Protein AF-A1ZER7-F1 (afdb_monomer)

Organism: NCBI:txid313606

Solvent-accessible surface area (backbone atoms only — not comparable to full-atom values): 3830 Å² total; per-residue (Å²): 113,66,70,63,47,53,53,48,51,53,51,43,53,52,47,52,53,48,45,53,52,42,53,53,49,25,55,50,24,56,74,68,70,36,59,74,58,22,53,51,28,51,52,49,48,55,50,46,53,52,51,44,51,54,45,54,53,48,43,54,50,52,56,55,54,53,68,68,69,74,117

Nearest PDB structures (foldseek):
  6zw4-assembly1_H  TM=9.348E-01  e=3.624E+00  Nostoc punctiforme
  6zw4-assembly1_T  TM=9.348E-01  e=3.624E+00  Nostoc punctiforme
  6zw4-assembly1_GA  TM=9.348E-01  e=3.624E+00  Nostoc punctiforme
  6zw4-assembly1_SA  TM=9.348E-01  e=3.624E+00  Nostoc punctiforme
  6zw4-assembly1_EB  TM=9.348E-01  e=3.624E+00  Nostoc punctiforme

Radius of gyration: 16.58 Å; Cα contacts (8 Å, |Δi|>4): 40; chains: 1; bounding box: 33×14×50 Å

Me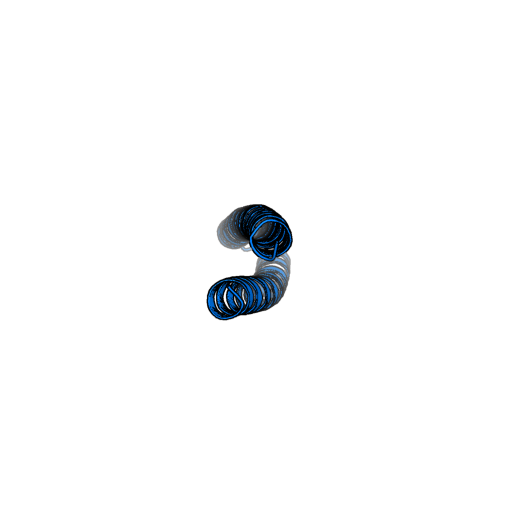an predicted aligned error: 4.43 Å

Structure (mmCIF, N/CA/C/O backbone):
data_AF-A1ZER7-F1
#
_entry.id   AF-A1ZER7-F1
#
loop_
_atom_site.group_PDB
_atom_site.id
_atom_site.type_symbol
_atom_site.label_atom_id
_atom_site.label_alt_id
_atom_site.label_comp_id
_atom_site.label_asym_id
_atom_site.label_entity_id
_atom_site.label_seq_id
_atom_site.pdbx_PDB_ins_code
_atom_site.Cartn_x
_atom_site.Cartn_y
_atom_site.Cartn_z
_atom_site.occupancy
_atom_site.B_iso_or_equiv
_atom_site.auth_seq_id
_atom_site.auth_comp_id
_atom_site.auth_asym_id
_atom_site.auth_atom_id
_atom_site.pdbx_PDB_model_num
ATOM 1 N N . MET A 1 1 ? -20.536 -0.492 17.855 1.00 58.88 1 MET A N 1
ATOM 2 C CA . MET A 1 1 ? -19.095 -0.203 17.676 1.00 58.88 1 MET A CA 1
ATOM 3 C C . MET A 1 1 ? -18.417 -1.233 16.779 1.00 58.88 1 MET A C 1
ATOM 5 O O . MET A 1 1 ? -17.634 -0.822 15.933 1.00 58.88 1 MET A O 1
ATOM 9 N N . ASP A 1 2 ? -18.794 -2.512 16.874 1.00 73.62 2 ASP A N 1
ATOM 10 C CA . ASP A 1 2 ? -18.212 -3.607 16.075 1.00 73.62 2 ASP A CA 1
ATOM 11 C C . ASP A 1 2 ? -18.257 -3.407 14.557 1.00 73.62 2 ASP A C 1
ATOM 13 O O . ASP A 1 2 ? -17.242 -3.601 13.899 1.00 73.62 2 ASP A O 1
ATOM 17 N N . ASN A 1 3 ? -19.369 -2.917 13.998 1.00 85.19 3 ASN A N 1
ATOM 18 C CA . ASN A 1 3 ? -19.480 -2.722 12.545 1.00 85.19 3 ASN A CA 1
ATOM 19 C C . ASN A 1 3 ? -18.432 -1.729 11.989 1.00 85.19 3 ASN A C 1
ATOM 21 O O . ASN A 1 3 ? -17.850 -1.946 10.935 1.00 85.19 3 ASN A O 1
ATOM 25 N N . ALA A 1 4 ? -18.124 -0.651 12.722 1.00 88.81 4 ALA A N 1
ATOM 26 C CA . ALA A 1 4 ? -17.116 0.319 12.284 1.00 88.81 4 ALA A CA 1
ATOM 27 C C . ALA A 1 4 ? -15.691 -0.256 12.343 1.00 88.81 4 ALA A C 1
ATOM 29 O O . ALA A 1 4 ? -14.875 0.042 11.474 1.00 88.81 4 ALA A O 1
ATOM 30 N N . ILE A 1 5 ? -15.396 -1.091 13.347 1.00 93.31 5 ILE A N 1
ATOM 31 C CA . ILE A 1 5 ? -14.104 -1.780 13.462 1.00 93.31 5 ILE A CA 1
ATOM 32 C C . ILE A 1 5 ? -13.947 -2.782 12.312 1.00 93.31 5 ILE A C 1
ATOM 34 O O . ILE A 1 5 ? -12.926 -2.742 11.632 1.00 93.31 5 ILE A O 1
ATOM 38 N N . GLN A 1 6 ? -14.981 -3.581 12.032 1.00 94.12 6 GLN A N 1
ATOM 39 C CA . GLN A 1 6 ? -14.996 -4.547 10.927 1.00 94.12 6 GLN A CA 1
ATOM 40 C C . GLN A 1 6 ? -14.788 -3.878 9.561 1.00 94.12 6 GLN A C 1
ATOM 42 O O . GLN A 1 6 ? -14.015 -4.372 8.744 1.00 94.12 6 GLN A O 1
ATOM 47 N N . ILE A 1 7 ? -15.421 -2.723 9.318 1.00 95.81 7 ILE A N 1
ATOM 48 C CA . ILE A 1 7 ? -15.218 -1.947 8.082 1.00 95.81 7 ILE A CA 1
ATOM 49 C C . ILE A 1 7 ? -13.759 -1.491 7.952 1.00 95.81 7 ILE A C 1
ATOM 51 O O . ILE A 1 7 ? -13.163 -1.615 6.883 1.00 95.81 7 ILE A O 1
ATOM 55 N N . VAL A 1 8 ? -13.168 -0.970 9.032 1.00 96.50 8 VAL A N 1
ATOM 56 C CA . VAL A 1 8 ? -11.768 -0.521 9.018 1.00 96.50 8 VAL A CA 1
ATOM 57 C C . VAL A 1 8 ? -10.813 -1.699 8.802 1.00 96.50 8 VAL A C 1
ATOM 59 O O . VAL A 1 8 ? -9.851 -1.563 8.051 1.00 96.50 8 VAL A O 1
ATOM 62 N N . GLU A 1 9 ? -11.080 -2.856 9.410 1.00 96.31 9 GLU A N 1
ATOM 63 C CA . GLU A 1 9 ? -10.300 -4.083 9.206 1.00 96.31 9 GLU A CA 1
ATOM 64 C C . GLU A 1 9 ? -10.359 -4.568 7.758 1.00 96.31 9 GLU A C 1
ATOM 66 O O . GLU A 1 9 ? -9.309 -4.769 7.148 1.00 96.31 9 GLU A O 1
ATOM 71 N N . ALA A 1 10 ? -11.556 -4.652 7.175 1.00 97.25 10 ALA A N 1
ATOM 72 C CA . ALA A 1 10 ? -11.727 -5.031 5.776 1.00 97.25 10 ALA A CA 1
ATOM 73 C C . ALA A 1 10 ? -10.982 -4.074 4.826 1.00 97.25 10 ALA A C 1
ATOM 75 O O . ALA A 1 10 ? -10.347 -4.509 3.865 1.00 97.25 10 ALA A O 1
ATOM 76 N N . GLN A 1 11 ? -10.996 -2.768 5.115 1.00 97.94 11 GLN A N 1
ATOM 77 C CA . GLN A 1 11 ? -10.272 -1.779 4.314 1.00 97.94 11 GLN A CA 1
ATOM 78 C C . GLN A 1 11 ? -8.748 -1.925 4.438 1.00 97.94 11 GLN A C 1
ATOM 80 O O . GLN A 1 11 ? -8.029 -1.751 3.453 1.00 97.94 11 GLN A O 1
ATOM 85 N N . ILE A 1 12 ? -8.244 -2.246 5.634 1.00 98.19 12 ILE A N 1
ATOM 86 C CA . ILE A 1 12 ? -6.822 -2.534 5.857 1.00 98.19 12 ILE A CA 1
ATOM 87 C C . ILE A 1 12 ? -6.401 -3.765 5.050 1.00 98.19 12 ILE A C 1
ATOM 89 O O . ILE A 1 12 ? -5.380 -3.712 4.367 1.00 98.19 12 ILE A O 1
ATOM 93 N N . GLU A 1 13 ? -7.180 -4.847 5.095 1.00 98.06 13 GLU A N 1
ATOM 94 C CA . GLU A 1 13 ? -6.894 -6.069 4.337 1.00 98.06 13 GLU A CA 1
ATOM 95 C C . GLU A 1 13 ? -6.883 -5.807 2.826 1.00 98.06 13 GLU A C 1
ATOM 97 O O . GLU A 1 13 ? -5.942 -6.205 2.137 1.00 98.06 13 GLU A O 1
ATOM 102 N N . ALA A 1 14 ? -7.867 -5.060 2.316 1.00 98.25 14 ALA A N 1
ATOM 103 C CA . ALA A 1 14 ? -7.921 -4.673 0.908 1.00 98.25 14 ALA A CA 1
ATOM 104 C C . ALA A 1 14 ? -6.688 -3.854 0.483 1.00 98.25 14 ALA A C 1
ATOM 106 O O . ALA A 1 14 ? -6.089 -4.118 -0.562 1.00 98.25 14 ALA A O 1
ATOM 107 N N . LEU A 1 15 ? -6.254 -2.896 1.309 1.00 98.44 15 LEU A N 1
ATOM 108 C CA . LEU A 1 15 ? -5.051 -2.104 1.040 1.00 98.44 15 LEU A CA 1
ATOM 109 C C . LEU A 1 15 ? -3.770 -2.943 1.098 1.00 98.44 15 LEU A C 1
ATOM 111 O O . LEU A 1 15 ? -2.857 -2.706 0.311 1.00 98.44 15 LEU A O 1
ATOM 115 N N . GLN A 1 16 ? -3.685 -3.939 1.981 1.00 97.94 16 GLN A N 1
ATOM 116 C CA . GLN A 1 16 ? -2.538 -4.850 2.032 1.00 97.94 16 GLN A CA 1
ATOM 117 C C . GLN A 1 16 ? -2.457 -5.745 0.789 1.00 97.94 16 GLN A C 1
ATOM 119 O O . GLN A 1 16 ? -1.363 -5.960 0.261 1.00 97.94 16 GLN A O 1
ATOM 124 N N . GLN A 1 17 ? -3.598 -6.223 0.285 1.00 98.19 17 GLN A N 1
ATOM 125 C CA . GLN A 1 17 ? -3.660 -6.962 -0.979 1.00 98.19 17 GLN A CA 1
ATOM 126 C C . GLN A 1 17 ? -3.241 -6.079 -2.160 1.00 98.19 17 GLN A C 1
ATOM 128 O O . GLN A 1 17 ? -2.403 -6.490 -2.965 1.00 98.19 17 GLN A O 1
ATOM 133 N N . HIS A 1 18 ? -3.746 -4.841 -2.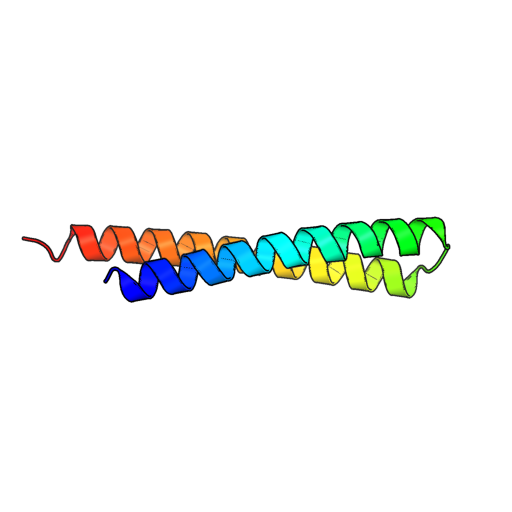218 1.00 98.06 18 HIS A N 1
ATOM 134 C CA . HIS A 1 18 ? -3.336 -3.851 -3.218 1.00 98.06 18 HIS A CA 1
ATOM 135 C C . HIS A 1 18 ? -1.832 -3.565 -3.145 1.00 98.06 18 HIS A C 1
ATOM 137 O O . HIS A 1 18 ? -1.143 -3.649 -4.155 1.00 98.06 18 HIS A O 1
ATOM 143 N N . LYS A 1 19 ? -1.272 -3.367 -1.941 1.00 98.12 19 LYS A N 1
ATOM 144 C CA . LYS A 1 19 ? 0.176 -3.192 -1.735 1.00 98.12 19 LYS A CA 1
ATOM 145 C C . LYS A 1 19 ? 0.986 -4.344 -2.331 1.00 98.12 19 LYS A C 1
ATOM 147 O O . LYS A 1 19 ? 2.014 -4.116 -2.969 1.00 98.12 19 LYS A O 1
ATOM 152 N N . ALA A 1 20 ? 0.552 -5.584 -2.105 1.00 98.12 20 ALA A N 1
ATOM 153 C CA . ALA A 1 20 ? 1.235 -6.760 -2.631 1.00 98.12 20 ALA A CA 1
ATOM 154 C C . ALA A 1 20 ? 1.220 -6.778 -4.169 1.00 98.12 20 ALA A C 1
ATOM 156 O O . ALA A 1 20 ? 2.261 -7.037 -4.777 1.00 98.12 20 ALA A O 1
ATOM 157 N N . ALA A 1 21 ? 0.083 -6.441 -4.786 1.00 98.31 21 ALA A N 1
ATOM 158 C CA . ALA A 1 21 ? -0.046 -6.325 -6.237 1.00 98.31 21 ALA A CA 1
ATOM 159 C C . ALA A 1 21 ? 0.848 -5.206 -6.804 1.00 98.31 21 ALA A C 1
ATOM 161 O O . ALA A 1 21 ? 1.674 -5.471 -7.679 1.00 98.31 21 ALA A O 1
ATOM 162 N N . THR A 1 22 ? 0.791 -3.997 -6.237 1.00 98.31 22 THR A N 1
ATOM 163 C CA . THR A 1 22 ? 1.631 -2.857 -6.651 1.00 98.31 22 THR A CA 1
ATOM 164 C C . THR A 1 22 ? 3.122 -3.157 -6.478 1.00 98.31 22 THR A C 1
ATOM 166 O O . THR A 1 22 ? 3.945 -2.760 -7.298 1.00 98.31 22 THR A O 1
ATOM 169 N N . SER A 1 23 ? 3.507 -3.922 -5.450 1.00 98.38 23 SER A N 1
ATOM 170 C CA . SER A 1 23 ? 4.901 -4.346 -5.258 1.00 98.38 23 SER A CA 1
ATOM 171 C C . SER A 1 23 ? 5.376 -5.314 -6.345 1.00 98.38 23 SER A C 1
ATOM 173 O O . SER A 1 23 ? 6.535 -5.258 -6.766 1.00 98.38 23 SER A O 1
ATOM 175 N N . GLN A 1 24 ? 4.501 -6.205 -6.818 1.00 98.44 24 GLN A N 1
ATOM 176 C CA . GLN A 1 24 ? 4.807 -7.078 -7.951 1.00 98.44 24 GLN A CA 1
ATOM 177 C C . GLN A 1 24 ? 4.918 -6.278 -9.254 1.00 98.44 24 GLN A C 1
ATOM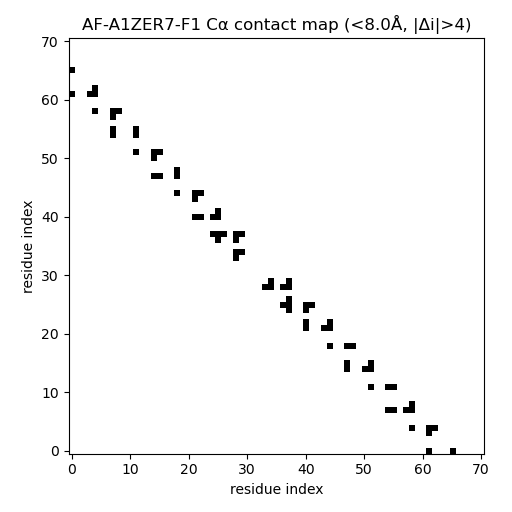 179 O O . GLN A 1 24 ? 5.865 -6.497 -10.012 1.00 98.44 24 GLN A O 1
ATOM 184 N N . GLU A 1 25 ? 4.013 -5.322 -9.480 1.00 98.25 25 GLU A N 1
ATOM 185 C CA . GLU A 1 25 ? 4.049 -4.426 -10.639 1.00 98.25 25 GLU A CA 1
ATOM 186 C C . GLU A 1 25 ? 5.327 -3.579 -10.659 1.00 98.25 25 GLU A C 1
ATOM 188 O O . GLU A 1 25 ? 6.029 -3.559 -11.668 1.00 98.25 25 GLU A O 1
ATOM 193 N N . PHE A 1 26 ? 5.710 -2.989 -9.524 1.00 98.44 26 PHE A N 1
ATOM 194 C CA . PHE A 1 26 ? 6.971 -2.261 -9.371 1.00 98.44 26 PHE A CA 1
ATOM 195 C C . PHE A 1 26 ? 8.170 -3.108 -9.814 1.00 98.44 26 PHE A C 1
ATOM 197 O O . PHE A 1 26 ? 8.957 -2.692 -10.665 1.00 98.44 26 PHE A O 1
ATOM 204 N N . LYS A 1 27 ? 8.288 -4.338 -9.291 1.00 98.25 27 LYS A N 1
ATOM 205 C CA . LYS A 1 27 ? 9.378 -5.261 -9.654 1.00 98.25 27 LYS A CA 1
ATOM 206 C C . LYS A 1 27 ? 9.372 -5.588 -11.149 1.00 98.25 27 LYS A C 1
ATOM 208 O O . LYS A 1 27 ? 10.442 -5.686 -11.753 1.00 98.25 27 LYS A O 1
ATOM 213 N N . ALA A 1 28 ? 8.192 -5.749 -11.748 1.00 98.38 28 ALA A N 1
ATOM 214 C CA . ALA A 1 28 ? 8.053 -5.985 -13.181 1.00 98.38 28 ALA A CA 1
ATOM 215 C C . ALA A 1 28 ? 8.494 -4.766 -14.012 1.00 98.38 28 ALA A C 1
ATOM 217 O O . ALA A 1 28 ? 9.235 -4.933 -14.982 1.00 98.38 28 ALA A O 1
ATOM 218 N N . CYS A 1 29 ? 8.116 -3.551 -13.607 1.00 98.19 29 CYS A N 1
ATOM 219 C CA . CYS A 1 29 ? 8.520 -2.300 -14.253 1.00 98.19 29 CYS A CA 1
ATOM 220 C C . CYS A 1 29 ? 10.032 -2.066 -14.166 1.00 98.19 29 CYS A C 1
ATOM 222 O O . CYS A 1 29 ? 10.656 -1.773 -15.188 1.00 98.19 29 CYS A O 1
ATOM 224 N N . VAL A 1 30 ? 10.638 -2.297 -12.995 1.00 98.00 30 VAL A N 1
ATOM 225 C CA . VAL A 1 30 ? 12.096 -2.222 -12.804 1.00 98.00 30 VAL A CA 1
ATOM 226 C C . VAL A 1 30 ? 12.812 -3.206 -13.729 1.00 98.00 30 VAL A C 1
ATOM 228 O O . VAL A 1 30 ? 13.726 -2.820 -14.455 1.00 98.00 30 VAL A O 1
ATOM 231 N N . LYS A 1 31 ? 12.362 -4.468 -13.778 1.00 98.19 31 LYS A N 1
ATOM 232 C CA . LYS A 1 31 ? 12.948 -5.486 -14.664 1.00 98.19 31 LYS A CA 1
ATOM 233 C C . LYS A 1 31 ? 12.809 -5.125 -16.149 1.00 98.19 31 LYS A C 1
ATOM 235 O O . LYS A 1 31 ? 13.675 -5.481 -16.942 1.00 98.19 31 LYS A O 1
ATOM 240 N N . ALA A 1 32 ? 11.730 -4.441 -16.524 1.00 98.00 32 ALA A N 1
ATOM 241 C CA . ALA A 1 32 ? 11.459 -4.013 -17.893 1.00 98.00 32 ALA A CA 1
ATOM 242 C C . ALA A 1 32 ? 12.132 -2.681 -18.283 1.00 98.00 32 ALA A C 1
ATOM 244 O O . ALA A 1 32 ? 11.961 -2.244 -19.419 1.00 98.00 32 ALA A O 1
ATOM 245 N N . GLY A 1 33 ? 12.859 -2.020 -17.373 1.00 97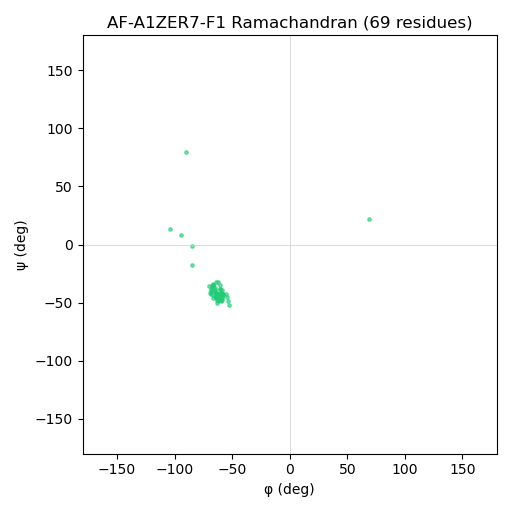.69 33 GLY A N 1
ATOM 246 C CA . GLY A 1 33 ? 13.477 -0.712 -17.629 1.00 97.69 33 GLY A CA 1
ATOM 247 C C . GLY A 1 33 ? 12.471 0.438 -17.771 1.00 97.69 33 GLY A C 1
ATOM 248 O O . GLY A 1 33 ? 12.780 1.460 -18.378 1.00 97.69 33 GLY A O 1
ATOM 249 N N . LYS A 1 34 ? 11.257 0.275 -17.234 1.00 98.06 34 LYS A N 1
ATOM 250 C CA . LYS A 1 34 ? 10.171 1.261 -17.285 1.00 98.06 34 LYS A CA 1
ATOM 251 C C . LYS A 1 34 ? 10.238 2.194 -16.072 1.00 98.06 34 LYS A C 1
ATOM 253 O O . LYS A 1 34 ? 9.531 1.980 -15.088 1.00 98.06 34 LYS A O 1
ATOM 258 N N . SER A 1 35 ? 11.129 3.187 -16.117 1.00 96.00 35 SER A N 1
ATOM 259 C CA . SER A 1 35 ? 11.423 4.061 -14.967 1.00 96.00 35 SER A CA 1
ATOM 260 C C . SER A 1 35 ? 10.197 4.835 -14.475 1.00 96.00 35 SER A C 1
ATOM 262 O O . SER A 1 35 ? 9.873 4.776 -13.298 1.00 96.00 35 SER A O 1
ATOM 264 N N . ASN A 1 36 ? 9.442 5.472 -15.373 1.00 97.94 36 ASN A N 1
ATOM 265 C CA . ASN A 1 36 ? 8.291 6.299 -14.993 1.00 97.94 36 ASN A CA 1
ATOM 266 C C . ASN A 1 36 ? 7.144 5.471 -14.383 1.00 97.94 36 ASN A C 1
ATOM 268 O O . ASN A 1 36 ? 6.380 5.942 -13.543 1.00 97.94 36 ASN A O 1
ATOM 272 N N . GLU A 1 37 ? 6.956 4.238 -14.846 1.00 98.25 37 GLU A N 1
ATOM 273 C CA . GLU A 1 37 ? 6.023 3.275 -14.263 1.00 98.25 37 GLU A CA 1
ATOM 274 C C . GLU A 1 37 ? 6.501 2.805 -12.885 1.00 98.25 37 GLU A C 1
ATOM 276 O O . GLU A 1 37 ? 5.688 2.712 -11.968 1.00 98.25 37 GLU A O 1
ATOM 281 N N . ALA A 1 38 ? 7.800 2.536 -12.729 1.00 98.31 38 ALA A N 1
ATOM 282 C CA . ALA A 1 38 ? 8.381 2.144 -11.450 1.00 98.31 38 ALA A CA 1
ATOM 283 C C . ALA A 1 38 ? 8.237 3.261 -10.402 1.00 98.31 38 ALA A C 1
ATOM 285 O O . ALA A 1 38 ? 7.744 2.988 -9.311 1.00 98.31 38 ALA A O 1
ATOM 286 N N . ASP A 1 39 ? 8.538 4.512 -10.758 1.00 98.38 39 ASP A N 1
ATOM 287 C CA . ASP A 1 39 ? 8.384 5.671 -9.867 1.00 98.38 39 ASP A CA 1
ATOM 288 C C . ASP A 1 39 ? 6.923 5.846 -9.420 1.00 98.38 39 ASP A C 1
ATOM 290 O O . ASP A 1 39 ? 6.6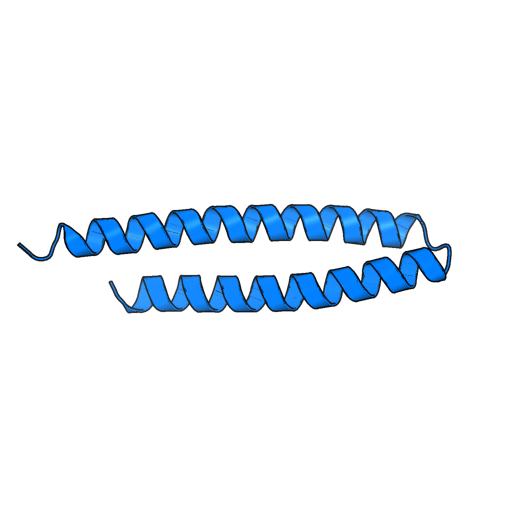33 6.085 -8.248 1.00 98.38 39 ASP A O 1
ATOM 294 N N . ARG A 1 40 ? 5.963 5.662 -10.340 1.00 98.50 40 ARG A N 1
ATOM 295 C CA . ARG A 1 40 ? 4.530 5.686 -10.001 1.00 98.50 40 ARG A CA 1
ATOM 296 C C . ARG A 1 40 ? 4.155 4.585 -9.014 1.00 98.50 40 ARG A C 1
ATOM 298 O O . ARG A 1 40 ? 3.420 4.856 -8.066 1.00 98.50 40 ARG A O 1
ATOM 305 N N . CYS A 1 41 ? 4.660 3.368 -9.216 1.00 98.19 41 CYS A N 1
ATOM 306 C CA . CYS A 1 41 ? 4.411 2.266 -8.290 1.00 98.19 41 CYS A CA 1
ATOM 307 C C . CYS A 1 41 ? 5.045 2.532 -6.917 1.00 98.19 41 CYS A C 1
ATOM 309 O O . CYS A 1 41 ? 4.442 2.206 -5.900 1.00 98.19 41 CYS A O 1
ATOM 311 N N . GLU A 1 42 ? 6.232 3.140 -6.862 1.00 98.12 42 GLU A N 1
ATOM 312 C CA . GLU A 1 42 ? 6.893 3.506 -5.605 1.00 98.12 42 GLU A CA 1
ATOM 313 C C . GLU A 1 42 ? 6.093 4.557 -4.820 1.00 98.12 42 GLU A C 1
ATOM 315 O O . GLU A 1 42 ? 5.850 4.388 -3.621 1.00 98.12 42 GLU A O 1
ATOM 320 N N . ILE A 1 43 ? 5.614 5.604 -5.501 1.00 98.50 43 ILE A N 1
ATOM 321 C CA . ILE A 1 43 ? 4.736 6.619 -4.901 1.00 98.50 43 ILE A CA 1
ATOM 322 C C . ILE A 1 43 ? 3.460 5.968 -4.356 1.00 98.50 43 ILE A C 1
ATOM 324 O O . ILE A 1 43 ? 3.064 6.236 -3.220 1.00 98.50 43 ILE A O 1
ATOM 328 N N . GLU A 1 44 ? 2.832 5.089 -5.138 1.00 98.31 44 GLU A N 1
ATOM 329 C CA . GLU A 1 44 ? 1.617 4.389 -4.721 1.00 98.31 44 GLU A CA 1
ATOM 330 C C . GLU A 1 44 ? 1.865 3.486 -3.506 1.00 98.31 44 GLU A C 1
ATOM 332 O O . GLU A 1 44 ? 1.092 3.519 -2.551 1.00 98.31 44 GLU A O 1
ATOM 337 N N . LEU A 1 45 ? 2.974 2.739 -3.473 1.00 98.56 45 LEU A N 1
ATOM 338 C CA . LEU A 1 45 ? 3.353 1.925 -2.313 1.00 98.56 45 LEU A CA 1
ATOM 339 C C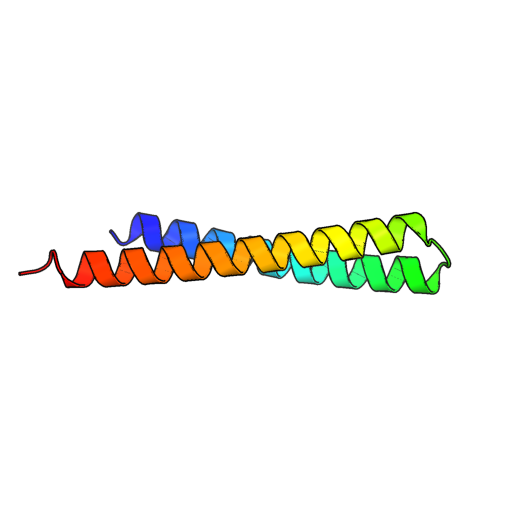 . LEU A 1 45 ? 3.489 2.771 -1.038 1.00 98.56 45 LEU A C 1
ATOM 341 O O . LEU A 1 45 ? 2.979 2.378 0.012 1.00 98.56 45 LEU A O 1
ATOM 345 N N . SER A 1 46 ? 4.119 3.944 -1.139 1.00 98.31 46 SER A N 1
ATOM 346 C CA . SER A 1 46 ? 4.251 4.891 -0.024 1.00 98.31 46 SER A CA 1
ATOM 347 C C . SER A 1 46 ? 2.891 5.431 0.444 1.00 98.31 46 SER A C 1
ATOM 349 O O . SER A 1 46 ? 2.611 5.496 1.646 1.00 98.31 46 SER A O 1
ATOM 351 N N . ASN A 1 47 ? 1.996 5.755 -0.495 1.00 98.50 47 ASN A N 1
ATOM 352 C CA . ASN A 1 47 ? 0.637 6.204 -0.186 1.00 98.50 47 ASN A CA 1
ATOM 353 C C . ASN A 1 47 ? -0.182 5.115 0.516 1.00 98.50 47 ASN A C 1
ATOM 355 O O . ASN A 1 47 ? -0.868 5.401 1.501 1.00 98.50 47 ASN A O 1
ATOM 359 N N . VAL A 1 48 ? -0.086 3.870 0.046 1.00 98.25 48 VAL A N 1
ATOM 360 C CA . VAL A 1 48 ? -0.763 2.722 0.659 1.00 98.25 48 VAL A CA 1
ATOM 361 C C . VAL A 1 48 ? -0.250 2.485 2.077 1.00 98.25 48 VAL A C 1
ATOM 363 O O . VAL A 1 48 ? -1.057 2.303 2.988 1.00 98.25 48 VAL A O 1
ATOM 366 N N . ASP A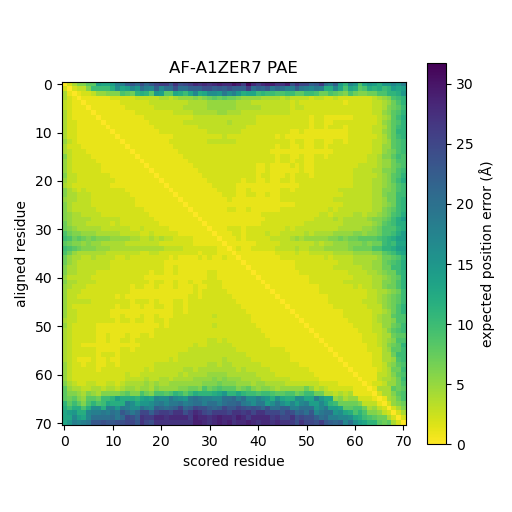 1 49 ? 1.063 2.570 2.304 1.00 98.00 49 ASP A N 1
ATOM 367 C CA . ASP A 1 49 ? 1.640 2.446 3.646 1.00 98.00 49 ASP A CA 1
ATOM 368 C C . ASP A 1 49 ? 1.135 3.524 4.604 1.00 98.00 49 ASP A C 1
ATOM 370 O O . ASP A 1 49 ? 0.744 3.229 5.740 1.00 98.00 49 ASP A O 1
ATOM 374 N N . ARG A 1 50 ? 1.047 4.769 4.129 1.00 98.44 50 ARG A N 1
ATOM 375 C CA . ARG A 1 50 ? 0.457 5.864 4.902 1.00 98.44 50 ARG A CA 1
ATOM 376 C C . ARG A 1 50 ? -1.022 5.617 5.213 1.00 98.44 50 ARG A C 1
ATOM 378 O O . ARG A 1 50 ? -1.452 5.856 6.343 1.00 98.44 50 ARG A O 1
ATOM 385 N N . ALA A 1 51 ? -1.801 5.147 4.240 1.00 98.25 51 ALA A N 1
ATOM 386 C CA . ALA A 1 51 ? -3.225 4.872 4.419 1.00 98.25 51 ALA A CA 1
ATOM 387 C C . ALA A 1 51 ? -3.464 3.747 5.439 1.00 98.25 51 ALA A C 1
ATOM 389 O O . ALA A 1 51 ? -4.279 3.903 6.350 1.00 98.25 51 ALA A O 1
ATOM 390 N N . VAL A 1 52 ? -2.709 2.647 5.342 1.00 98.06 52 VAL A N 1
ATOM 391 C CA . VAL A 1 52 ? -2.767 1.534 6.303 1.00 98.06 52 VAL A CA 1
ATOM 392 C C . VAL A 1 52 ? -2.411 2.012 7.710 1.00 98.06 52 VAL A C 1
ATOM 394 O O . VAL A 1 52 ? -3.111 1.669 8.663 1.00 98.06 52 VAL A O 1
ATOM 397 N N . PHE A 1 53 ? -1.371 2.837 7.857 1.00 98.12 53 PHE A N 1
ATOM 398 C CA . PHE A 1 53 ? -0.982 3.389 9.155 1.00 98.12 53 PHE A CA 1
ATOM 399 C C . PHE A 1 53 ? -2.103 4.217 9.805 1.00 98.12 53 PHE A C 1
ATOM 401 O O . PHE A 1 53 ? -2.441 4.000 10.973 1.00 98.12 53 PHE A O 1
ATOM 408 N N . GLU A 1 54 ? -2.723 5.137 9.061 1.00 98.31 54 GLU A N 1
ATOM 409 C CA . GLU A 1 54 ? -3.813 5.959 9.601 1.00 98.31 54 GLU A CA 1
ATOM 410 C C . GLU A 1 54 ? -5.068 5.129 9.921 1.00 98.31 54 GLU A C 1
ATOM 412 O O . GLU A 1 54 ? -5.723 5.377 10.937 1.00 98.31 54 GLU A O 1
ATOM 417 N N . LEU A 1 55 ? -5.376 4.093 9.133 1.00 97.75 55 LEU A N 1
ATOM 418 C CA . LEU A 1 55 ? -6.480 3.174 9.434 1.00 97.75 55 LEU A CA 1
ATOM 419 C C . LEU A 1 55 ? -6.205 2.319 10.676 1.00 97.75 55 LEU A C 1
ATOM 421 O O . LEU A 1 55 ? -7.094 2.161 11.512 1.00 97.75 55 LEU A O 1
ATOM 425 N N . MET A 1 56 ? -4.977 1.830 10.865 1.00 96.69 56 MET A N 1
ATOM 426 C CA . MET A 1 56 ? -4.579 1.125 12.092 1.00 96.69 56 MET A CA 1
ATOM 427 C C . MET A 1 56 ? -4.725 2.023 13.327 1.00 96.69 56 MET A C 1
ATOM 429 O O . MET A 1 56 ? -5.239 1.603 14.368 1.00 96.69 56 MET A O 1
ATOM 433 N N . LYS A 1 57 ? -4.335 3.296 13.205 1.00 97.06 57 LYS A N 1
ATOM 434 C CA . LYS A 1 57 ? -4.517 4.305 14.255 1.00 97.06 57 LYS A CA 1
ATOM 435 C C . LYS A 1 57 ? -5.997 4.580 14.532 1.00 97.06 57 LYS A C 1
ATOM 437 O O . LYS A 1 57 ? -6.381 4.704 15.696 1.00 97.06 57 LYS A O 1
ATOM 442 N N . LEU A 1 58 ? -6.835 4.657 13.498 1.00 95.50 58 LEU A N 1
ATOM 443 C CA . LEU A 1 58 ? -8.285 4.802 13.646 1.00 95.50 58 LEU A CA 1
ATOM 444 C C . LEU A 1 58 ? -8.900 3.587 14.351 1.00 95.50 58 LEU A C 1
ATOM 446 O O . LEU A 1 58 ? -9.637 3.766 15.320 1.00 95.50 58 LEU A O 1
ATOM 450 N N . LYS A 1 59 ? -8.547 2.367 13.933 1.00 94.38 59 LYS A N 1
ATOM 451 C CA . LYS A 1 59 ? -8.977 1.119 14.578 1.00 94.38 59 LYS A CA 1
ATOM 452 C C . LYS A 1 59 ? -8.645 1.124 16.072 1.00 94.38 59 LYS A C 1
ATOM 454 O O . LYS A 1 59 ? -9.524 0.882 16.893 1.00 94.38 59 LYS A O 1
ATOM 459 N N . SER A 1 60 ? -7.410 1.476 16.433 1.00 94.12 60 SER A N 1
ATOM 460 C CA . SER A 1 60 ? -6.975 1.577 17.835 1.00 94.12 60 SER A CA 1
ATOM 461 C C . SER A 1 60 ? -7.827 2.564 18.652 1.00 94.12 60 SER A C 1
ATOM 463 O O . SER A 1 60 ? -8.265 2.254 19.765 1.00 94.12 60 SER A O 1
ATOM 465 N N . LYS A 1 61 ? -8.152 3.732 18.078 1.00 93.25 61 LYS A N 1
ATOM 466 C CA . LYS A 1 61 ? -9.052 4.712 18.710 1.00 93.25 61 LYS A CA 1
ATOM 467 C C . LYS A 1 61 ? -10.471 4.169 18.893 1.00 93.25 61 LYS A C 1
ATOM 469 O O . LYS A 1 61 ? -11.050 4.382 19.955 1.00 93.25 61 LYS A O 1
ATOM 474 N N . LEU A 1 62 ? -11.020 3.473 17.894 1.00 91.00 62 LEU A N 1
ATOM 475 C CA . LEU A 1 62 ? -12.367 2.892 17.957 1.00 91.00 62 LEU A CA 1
ATOM 476 C C . LEU A 1 62 ? -12.476 1.820 19.050 1.00 91.00 62 LEU A C 1
ATOM 478 O O . LEU A 1 62 ? -13.421 1.858 19.836 1.00 91.00 62 LEU A O 1
ATOM 482 N N . VAL A 1 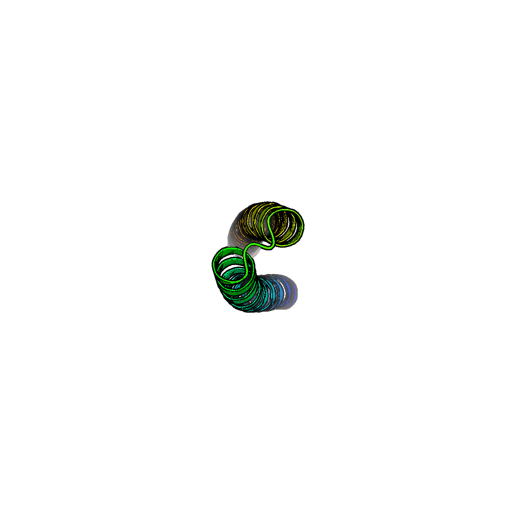63 ? -11.485 0.928 19.150 1.00 89.56 63 VAL A N 1
ATOM 483 C CA . VAL A 1 63 ? -11.405 -0.090 20.214 1.00 89.56 63 VAL A CA 1
ATOM 484 C C . VAL A 1 63 ? -11.341 0.573 21.592 1.00 89.56 63 VAL A C 1
ATOM 486 O O . VAL A 1 63 ? -12.091 0.213 22.496 1.00 89.56 63 VAL A O 1
ATOM 489 N N . THR A 1 64 ? -10.495 1.596 21.744 1.00 87.69 64 THR A N 1
ATOM 490 C CA . THR A 1 64 ? -10.325 2.303 23.024 1.00 87.69 64 THR A CA 1
ATOM 491 C C . THR A 1 64 ? -11.589 3.059 23.440 1.00 87.69 64 THR A C 1
ATOM 493 O O . THR A 1 64 ? -11.947 3.065 24.616 1.00 87.69 64 THR A O 1
ATOM 496 N N . ALA A 1 65 ? -12.282 3.701 22.496 1.00 83.94 65 ALA A N 1
ATOM 497 C CA . ALA A 1 65 ? -13.543 4.385 22.770 1.00 83.94 65 ALA A CA 1
ATOM 498 C C . ALA A 1 65 ? -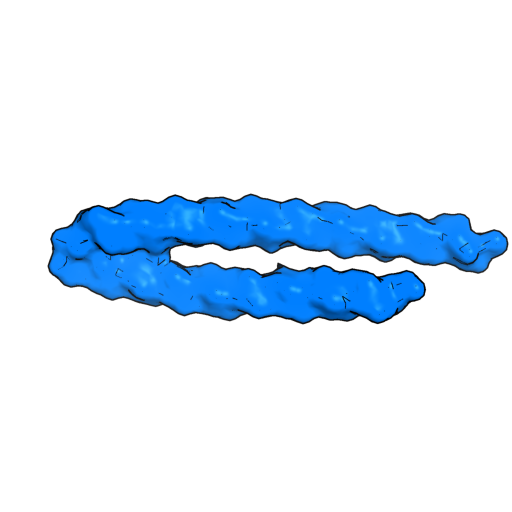14.655 3.396 23.157 1.00 83.94 65 ALA A C 1
ATOM 500 O O . ALA A 1 65 ? -15.446 3.699 24.047 1.00 83.94 65 ALA A O 1
ATOM 501 N N . GLY A 1 66 ? -14.691 2.209 22.539 1.00 76.06 66 GLY A N 1
ATOM 502 C CA . GLY A 1 66 ? -15.658 1.164 22.888 1.00 76.06 66 GLY A CA 1
ATOM 503 C C . GLY A 1 66 ? -15.442 0.566 24.270 1.00 76.06 66 GLY A C 1
ATOM 504 O O . GLY A 1 66 ? -16.411 0.340 24.989 1.00 76.06 66 GLY A O 1
ATOM 505 N N . ALA A 1 67 ? -14.186 0.420 24.693 1.00 68.38 67 ALA A N 1
ATOM 506 C CA . ALA A 1 67 ? -13.863 -0.020 26.047 1.00 68.38 67 ALA A CA 1
ATOM 507 C C . ALA A 1 67 ? -14.329 0.975 27.131 1.00 68.38 67 ALA A C 1
ATOM 509 O O . ALA A 1 67 ? -14.708 0.553 28.215 1.00 68.38 67 ALA A O 1
ATOM 510 N N . LYS A 1 68 ? -14.335 2.286 26.840 1.00 66.31 68 LYS A N 1
ATOM 511 C CA . LYS A 1 68 ? -14.733 3.340 27.795 1.00 66.31 68 LYS A CA 1
ATOM 512 C C . LYS A 1 68 ? -16.240 3.609 27.872 1.00 66.31 68 LYS A C 1
ATOM 514 O O . LYS A 1 68 ? -16.676 4.256 28.811 1.00 66.31 68 LYS A O 1
ATOM 519 N N . GLY A 1 69 ? -17.021 3.184 26.878 1.00 55.03 69 GLY A N 1
ATOM 520 C CA . GLY A 1 69 ? -18.479 3.379 26.839 1.00 55.03 69 GLY A CA 1
ATOM 521 C C . GLY A 1 69 ? -19.290 2.202 27.385 1.00 55.03 69 GLY A C 1
ATOM 522 O O . GLY A 1 69 ? -20.500 2.176 27.194 1.00 55.03 69 GLY A O 1
ATOM 523 N N . SER A 1 70 ? -18.619 1.212 27.980 1.00 54.44 70 SER A N 1
ATOM 524 C CA . SER A 1 70 ? -19.223 -0.027 28.490 1.00 54.44 70 SER A CA 1
ATOM 525 C C . SER A 1 70 ? -19.365 -0.044 30.024 1.00 54.44 70 SER A C 1
ATOM 527 O O . SER A 1 70 ? -19.610 -1.111 30.585 1.00 54.44 70 SER A O 1
ATOM 529 N N . GLU A 1 71 ? -19.197 1.109 30.685 1.00 44.09 71 GLU A N 1
ATOM 530 C CA . GLU A 1 71 ? -19.441 1.331 32.124 1.00 44.09 71 GLU A CA 1
ATOM 531 C C . GLU A 1 71 ? -20.755 2.083 32.366 1.00 44.09 71 GLU A C 1
ATOM 533 O O . GLU A 1 71 ? -21.048 3.028 31.593 1.00 44.09 71 GLU A O 1
#

Sequence (71 aa):
MDNAIQIVEAQIEALQQHKAATSQEFKACVKAGKSNEADRCEIELSNVDRAVFELMKLKSKLVTAGAKGSE

Foldseek 3Di:
DVVVLVVLVVVLVVLVVVLVVLVVQLVVCVVVVNVVSNVVSVVSNVVSVVVSVVSVVVSVVVVVVVVVVPD

pLDDT: mean 92.74, std 11.84, range [44.09, 98.56]

Secondary structure (DSSP, 8-state):
-HHHHHHHHHHHHHHHHHHHHHHHHHHHHHHTT-HHHHHHHHHHHHHHHHHHHHHHHHHHHHHHHHHHT--